Protein AF-X0YPB7-F1 (afdb_monomer)

Nearest PDB structures (foldseek):
  3d31-assembly1_C  TM=6.667E-01  e=1.141E-03  unclassified
  3puy-assembly1_F  TM=7.875E-01  e=5.539E-03  Escherichia coli K-12
  2onk-assembly2_I  TM=6.807E-01  e=5.829E-03  Archaeoglobus fulgidus
  3puv-assembly1_G  TM=7.735E-01  e=1.882E-02  Escherichia coli K-12
  2r6g-assembly1_G  TM=7.650E-01  e=1.064E-01  Escherichia coli K-12

Organism: NCBI:txid412755

Foldseek 3Di:
DVVVVVVVVVVVVCVVVVPVVVVVVVVLVCVLLVLLLVLLLVQQLVLLLCLQVDDDPCSVVVLVVLVVLLVDDLVVLVVLLCQQCPCPHVVVVVNCPPHSVSSSVSSNSNSNSVSNNVSNVVNNPDDPVVVVVCVVVVHDPVD

InterPro domains:
  IPR000515 ABC transporter type 1, transmembrane domain MetI-like [PF00528] (44-143)
  IPR000515 ABC transporter type 1, transmembrane domain MetI-like [PS50928] (26-143)
  IPR000515 ABC transporter type 1, transmembrane domain MetI-like [cd06261] (26-143)
  IPR035906 MetI-like superfamily [G3DSA:1.10.3720.10] (2-143)
  IPR035906 MetI-like superfamily [SSF161098] (3-143)
  IPR049783 ABC transporter permease TupB-like [NF038017] (29-142)
  IPR049783 ABC transporter permease TupB-like [PTHR43632] (3-141)

Mean predicted aligned error: 5.6 Å

Sequence (143 aa):
MRWTLEQLVEALRLLGSLDRQVLGALALSLTVATLSTVLATASGVPLGIAIGLGRFRGKRILTTVLHALLALPTVLIGLVLYTALSRRGLLGDWRLLYTPAAIVLGQFVLALPLVTALALAAAEGVDPRVRLTALTLGAGRWR

Radius of gyration: 21.4 Å; Cα contacts (8 Å, |Δi|>4): 112; chains: 1; bounding box: 58×46×54 Å

Secondary structure (DSSP, 8-state):
-HHHHHHHHHHHHHHHTT-HHHHHHHHHHHHHHHHHHHHHHHHHHHHHHHHHH---TTHHHHHHHHHHHHTS-HHHHHHHHHHHHSTTSTTGGG--TTSHHHHHHHHHHHHHHHHHHHHHHHHHTS-HHHHHHHHHTT--TT-

Solvent-accessible surface area (backbone atoms only — not comparable to full-atom values): 7718 Å² total; per-residue (Å²): 118,68,68,62,52,51,53,51,52,50,51,53,46,44,60,74,66,61,36,66,68,61,52,48,53,49,51,50,51,50,51,35,51,50,51,16,49,51,55,14,45,71,52,13,36,59,49,9,36,52,58,37,73,48,90,60,94,60,49,65,60,54,54,49,51,43,55,51,60,71,70,54,59,69,67,56,56,50,50,54,49,47,52,30,27,30,81,89,24,90,45,12,91,70,62,37,59,96,38,70,65,42,52,22,51,52,49,21,66,62,40,24,47,55,38,16,50,52,30,18,52,54,45,61,66,53,60,73,61,60,58,53,53,40,46,75,73,68,40,56,102,90,99

Structure (mmCIF, N/CA/C/O backbone):
data_AF-X0YPB7-F1
#
_entry.id   AF-X0YPB7-F1
#
loop_
_atom_site.group_PDB
_atom_site.id
_atom_site.type_symbol
_atom_site.label_atom_id
_atom_site.label_alt_id
_atom_site.label_comp_id
_atom_site.label_asym_id
_atom_site.label_entity_id
_atom_site.label_seq_id
_atom_site.pdbx_PDB_ins_code
_atom_site.Cartn_x
_atom_site.Cartn_y
_atom_site.Cartn_z
_atom_site.occupancy
_atom_site.B_iso_or_equiv
_atom_site.auth_seq_id
_atom_site.auth_comp_id
_atom_site.auth_asym_id
_atom_site.auth_atom_id
_atom_site.pdbx_PDB_model_num
ATOM 1 N N . MET A 1 1 ? 24.234 23.975 -16.157 1.00 63.69 1 MET A N 1
ATOM 2 C CA . MET A 1 1 ? 22.970 24.288 -16.866 1.00 63.69 1 MET A CA 1
ATOM 3 C C . MET A 1 1 ? 22.826 23.571 -18.212 1.00 63.69 1 MET A C 1
ATOM 5 O O . MET A 1 1 ? 21.745 23.084 -18.492 1.00 63.69 1 MET A O 1
ATOM 9 N N . ARG A 1 2 ? 23.871 23.485 -19.055 1.00 71.50 2 ARG A N 1
ATOM 10 C CA . ARG A 1 2 ? 23.773 22.835 -20.382 1.00 71.50 2 ARG A CA 1
ATOM 11 C C . ARG A 1 2 ? 23.463 21.331 -20.325 1.00 71.50 2 ARG A C 1
ATOM 13 O O . ARG A 1 2 ? 22.556 20.883 -21.007 1.00 71.50 2 ARG A O 1
ATOM 20 N N . TRP A 1 3 ? 24.111 20.598 -19.419 1.00 80.56 3 TRP A N 1
ATOM 21 C CA . TRP A 1 3 ? 23.910 19.151 -19.270 1.00 80.56 3 TRP A CA 1
ATOM 22 C C . TRP A 1 3 ? 22.467 18.757 -18.898 1.00 80.56 3 TRP A C 1
ATOM 24 O O . TRP A 1 3 ? 21.928 17.812 -19.454 1.00 80.56 3 TRP A O 1
ATOM 34 N N . THR A 1 4 ? 21.787 19.505 -18.022 1.00 87.69 4 THR A N 1
ATOM 35 C CA . THR A 1 4 ? 20.387 19.211 -17.652 1.00 87.69 4 THR A CA 1
ATOM 36 C C . THR A 1 4 ? 19.412 19.465 -18.801 1.00 87.69 4 THR A C 1
ATOM 38 O O . THR A 1 4 ? 18.428 18.745 -18.936 1.00 87.69 4 THR A O 1
ATOM 41 N N . LEU A 1 5 ? 19.689 20.471 -19.637 1.00 91.31 5 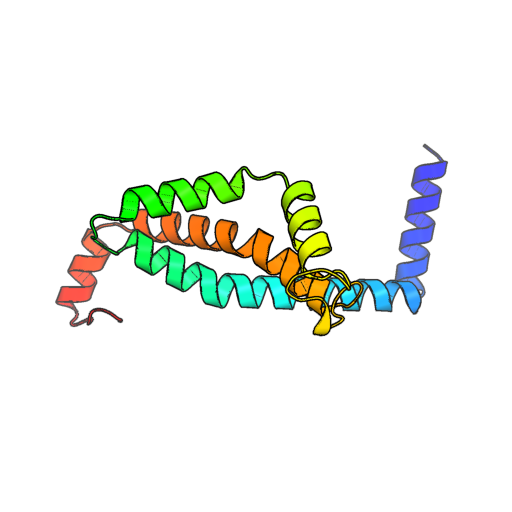LEU A N 1
ATOM 42 C CA . LEU A 1 5 ? 18.890 20.751 -20.830 1.00 91.31 5 LEU A CA 1
ATOM 43 C C . LEU A 1 5 ? 19.080 19.660 -21.888 1.00 91.31 5 LEU A C 1
ATOM 45 O O . LEU A 1 5 ? 18.103 19.237 -22.494 1.00 91.31 5 LEU A O 1
ATOM 49 N N . GLU A 1 6 ? 20.303 19.158 -22.059 1.00 91.56 6 GLU A N 1
ATOM 50 C CA . GLU A 1 6 ? 20.592 18.036 -22.960 1.00 91.56 6 GLU A CA 1
ATOM 51 C C . GLU A 1 6 ? 19.871 16.753 -22.522 1.00 91.56 6 GLU A C 1
ATOM 53 O O . GLU A 1 6 ? 19.227 16.112 -23.348 1.00 91.56 6 GLU A O 1
ATOM 58 N N . GLN A 1 7 ? 19.879 16.426 -21.223 1.00 89.19 7 GLN A N 1
ATOM 59 C CA . GLN A 1 7 ? 19.131 15.276 -20.690 1.00 89.19 7 GLN A CA 1
ATOM 60 C C . GLN A 1 7 ? 17.613 15.426 -20.878 1.00 89.19 7 GLN A C 1
ATOM 62 O O . GLN A 1 7 ? 16.927 14.457 -21.196 1.00 89.19 7 GLN A O 1
ATOM 67 N N . LEU A 1 8 ? 17.077 16.639 -20.704 1.00 90.56 8 LEU A N 1
ATOM 68 C CA . LEU A 1 8 ? 15.652 16.906 -20.901 1.00 90.56 8 LEU A CA 1
ATOM 69 C C . LEU A 1 8 ? 15.246 16.767 -22.373 1.00 90.56 8 LEU A C 1
ATOM 71 O O . LEU A 1 8 ? 14.223 16.153 -22.670 1.00 90.56 8 LEU A O 1
ATOM 75 N N . VAL A 1 9 ? 16.041 17.321 -23.292 1.00 93.62 9 VAL A N 1
ATOM 76 C CA . VAL A 1 9 ? 15.804 17.203 -24.737 1.00 93.62 9 VAL A CA 1
ATOM 77 C C . VAL A 1 9 ? 15.885 15.745 -25.172 1.00 93.62 9 VAL A C 1
ATOM 79 O O . VAL A 1 9 ? 15.029 15.303 -25.933 1.00 93.62 9 VAL A O 1
ATOM 82 N N . GLU A 1 10 ? 16.850 14.981 -24.659 1.00 89.88 10 GLU A N 1
ATOM 83 C CA . GLU A 1 10 ? 16.968 13.559 -24.979 1.00 89.88 10 GLU A CA 1
ATOM 84 C C . GLU A 1 10 ? 15.787 12.752 -24.428 1.00 89.88 10 GLU A C 1
ATOM 86 O O . GLU A 1 10 ? 15.210 11.944 -25.149 1.00 89.88 10 GLU A O 1
ATOM 91 N N . ALA A 1 11 ? 15.329 13.029 -23.203 1.00 87.19 11 ALA A N 1
ATOM 92 C CA . ALA A 1 11 ? 14.120 12.409 -22.663 1.00 87.19 11 ALA A CA 1
ATOM 93 C C . ALA A 1 11 ? 12.879 12.720 -23.521 1.00 87.19 11 ALA A C 1
ATOM 95 O O . ALA A 1 11 ? 12.109 11.817 -23.848 1.00 87.19 11 ALA A O 1
ATOM 96 N N . LEU A 1 12 ? 12.699 13.979 -23.938 1.00 90.75 12 LEU A N 1
ATOM 97 C CA . LEU A 1 12 ? 11.608 14.377 -24.835 1.00 90.75 12 LEU A CA 1
ATOM 98 C C . LEU A 1 12 ? 11.731 13.720 -26.213 1.00 90.75 12 LEU A C 1
ATOM 100 O O . LEU A 1 12 ? 10.720 13.333 -26.796 1.00 90.75 12 LEU A O 1
ATOM 104 N N . ARG A 1 13 ? 12.955 13.553 -26.720 1.00 92.75 13 ARG A N 1
ATOM 105 C CA . ARG A 1 13 ? 13.228 12.861 -27.980 1.00 92.75 13 ARG A CA 1
ATOM 106 C C . ARG A 1 13 ? 12.878 11.381 -27.889 1.00 92.75 13 ARG A C 1
ATOM 108 O O . ARG A 1 13 ? 12.219 10.895 -28.797 1.00 92.75 13 ARG A O 1
ATOM 115 N N . LEU A 1 14 ? 13.259 10.700 -26.807 1.00 89.75 14 LEU A N 1
ATOM 116 C CA . LEU A 1 14 ? 12.930 9.291 -26.551 1.00 89.75 14 LEU A CA 1
ATOM 117 C C . LEU A 1 14 ? 11.420 9.066 -26.387 1.00 89.75 14 LEU A C 1
ATOM 119 O O . LEU A 1 14 ? 10.883 8.054 -26.841 1.00 89.75 14 LEU A O 1
ATOM 123 N N . LEU A 1 15 ? 10.719 10.022 -25.771 1.00 87.69 15 LEU A N 1
ATOM 124 C CA . LEU A 1 15 ? 9.257 10.010 -25.681 1.00 87.69 15 LEU A CA 1
ATOM 125 C C . LEU A 1 15 ? 8.607 10.253 -27.049 1.00 87.69 15 LEU A C 1
ATOM 127 O O . LEU A 1 15 ? 7.680 9.538 -27.422 1.00 87.69 15 LEU A O 1
ATOM 131 N N . GLY A 1 16 ? 9.105 11.228 -27.815 1.00 90.81 16 GLY A N 1
ATOM 132 C CA . GLY A 1 16 ? 8.601 11.555 -29.150 1.00 90.81 16 GLY A CA 1
ATOM 133 C C . GLY A 1 16 ? 8.897 10.482 -30.201 1.00 90.81 16 GLY A C 1
ATOM 134 O O . GLY A 1 16 ? 8.098 10.283 -31.111 1.00 90.81 16 GLY A O 1
ATOM 135 N N . SER A 1 17 ? 10.009 9.755 -30.065 1.00 92.00 17 SER A N 1
ATOM 136 C CA . SER A 1 17 ? 10.371 8.630 -30.935 1.00 92.00 17 SER A CA 1
ATOM 137 C C . SER A 1 17 ? 9.649 7.331 -30.581 1.00 92.00 17 SER A C 1
ATOM 139 O O . SER A 1 17 ? 9.821 6.347 -31.300 1.00 92.00 17 SER A O 1
ATOM 141 N N . LEU A 1 18 ? 8.845 7.324 -29.506 1.00 88.62 18 LEU A N 1
ATOM 142 C CA . LEU A 1 18 ? 8.163 6.136 -28.989 1.00 88.62 18 LEU A CA 1
ATOM 143 C C . LEU A 1 18 ? 9.143 4.975 -28.782 1.00 88.62 18 LEU A C 1
ATOM 145 O O . LEU A 1 18 ? 8.886 3.841 -29.201 1.00 88.62 18 LEU A O 1
ATOM 149 N N . ASP A 1 19 ? 10.283 5.266 -28.147 1.00 94.38 19 ASP A N 1
ATOM 150 C CA . ASP A 1 19 ? 11.307 4.256 -27.912 1.00 94.38 19 ASP A CA 1
ATOM 151 C C . ASP A 1 19 ? 10.725 3.043 -27.168 1.00 94.38 19 ASP A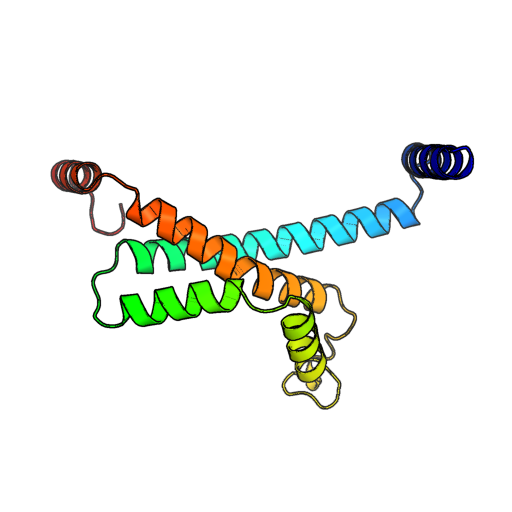 C 1
ATOM 153 O O . ASP A 1 19 ? 10.067 3.157 -26.128 1.00 94.38 19 ASP A O 1
ATOM 157 N N . ARG A 1 20 ? 10.967 1.846 -27.712 1.00 93.12 20 ARG A N 1
ATOM 158 C CA . ARG A 1 20 ? 10.341 0.611 -27.225 1.00 93.12 20 ARG A CA 1
ATOM 159 C C . ARG A 1 20 ? 10.774 0.263 -25.800 1.00 93.12 20 ARG A C 1
ATOM 161 O O . ARG A 1 20 ? 9.980 -0.320 -25.062 1.00 93.12 20 ARG A O 1
ATOM 168 N N . GLN A 1 21 ? 12.003 0.595 -25.406 1.00 93.06 21 GLN A N 1
ATOM 169 C CA . GLN A 1 21 ? 12.494 0.316 -24.056 1.00 93.06 21 GLN A CA 1
ATOM 170 C C . GLN A 1 21 ? 11.849 1.265 -23.047 1.00 93.06 21 GLN A C 1
ATOM 172 O O . GLN A 1 21 ? 11.366 0.812 -22.008 1.00 93.06 21 GLN A O 1
ATOM 177 N N . VAL A 1 22 ? 11.762 2.556 -23.383 1.00 93.81 22 VAL A N 1
ATOM 178 C CA . VAL A 1 22 ? 11.097 3.565 -22.543 1.00 93.81 22 VAL A CA 1
ATOM 179 C C . VAL A 1 22 ? 9.616 3.245 -22.374 1.00 93.81 22 VAL A C 1
ATOM 181 O O . VAL A 1 22 ? 9.117 3.224 -21.248 1.00 93.81 22 VAL A O 1
ATOM 184 N N . LEU A 1 23 ? 8.916 2.920 -23.463 1.00 94.31 23 LEU A N 1
ATOM 185 C CA . LEU A 1 23 ? 7.508 2.527 -23.403 1.00 94.31 23 LEU A CA 1
ATOM 186 C C . LEU A 1 23 ? 7.298 1.234 -22.609 1.00 94.31 23 LEU A C 1
ATOM 188 O O . LEU A 1 23 ? 6.337 1.138 -21.849 1.00 94.31 23 LEU A O 1
ATOM 192 N N . GLY A 1 24 ? 8.202 0.259 -22.735 1.00 95.25 24 GLY A N 1
ATOM 193 C CA . GLY A 1 24 ? 8.160 -0.973 -21.948 1.00 95.25 24 GLY A CA 1
ATOM 194 C C . GLY A 1 24 ? 8.310 -0.714 -20.446 1.00 95.25 24 GLY A C 1
ATOM 195 O O . GLY A 1 24 ? 7.515 -1.214 -19.648 1.00 95.25 24 GLY A O 1
ATOM 196 N N . ALA A 1 25 ? 9.282 0.113 -20.053 1.00 95.06 25 ALA A N 1
ATOM 197 C CA . ALA A 1 25 ? 9.493 0.500 -18.658 1.00 95.06 25 ALA A CA 1
ATOM 198 C C . ALA A 1 25 ? 8.315 1.311 -18.096 1.00 95.06 25 ALA A C 1
ATOM 200 O O . ALA A 1 25 ? 7.880 1.068 -16.967 1.00 95.06 25 ALA A O 1
ATOM 201 N N . LEU A 1 26 ? 7.764 2.233 -18.891 1.00 94.88 26 LEU A N 1
ATOM 202 C CA . LEU A 1 26 ? 6.573 3.008 -18.547 1.00 94.88 26 LEU A CA 1
ATOM 203 C C . LEU A 1 26 ? 5.361 2.095 -18.326 1.00 94.88 26 LEU A C 1
ATOM 205 O O . LEU A 1 26 ? 4.708 2.188 -17.287 1.00 94.88 26 LEU A O 1
ATOM 209 N N . ALA A 1 27 ? 5.084 1.190 -19.268 1.00 96.56 27 ALA A N 1
ATOM 210 C CA . ALA A 1 27 ? 3.959 0.265 -19.187 1.00 96.56 27 ALA A CA 1
ATOM 211 C C . ALA A 1 27 ? 4.077 -0.666 -17.975 1.00 96.56 27 ALA A C 1
ATOM 213 O O . ALA A 1 27 ? 3.100 -0.852 -17.248 1.00 96.56 27 ALA A O 1
ATOM 214 N N . LEU A 1 28 ? 5.272 -1.206 -17.711 1.00 97.06 28 LEU A N 1
ATOM 215 C CA . LEU A 1 28 ? 5.523 -2.031 -16.530 1.00 97.06 28 LEU A CA 1
ATOM 216 C C . LEU A 1 28 ? 5.295 -1.240 -15.237 1.00 97.06 28 LEU A C 1
ATOM 218 O O . LEU A 1 28 ? 4.605 -1.720 -14.339 1.00 97.06 28 LEU A O 1
ATOM 222 N N . SER A 1 29 ? 5.839 -0.024 -15.158 1.00 97.38 29 SER A N 1
ATOM 223 C CA . SER A 1 29 ? 5.720 0.836 -13.975 1.00 97.38 29 SER A CA 1
ATOM 224 C C . SER A 1 29 ? 4.265 1.195 -13.685 1.00 97.38 29 SER A C 1
ATOM 226 O O . SER A 1 29 ? 3.820 1.055 -12.548 1.00 97.38 29 SER A O 1
ATOM 228 N N . LEU A 1 30 ? 3.512 1.593 -14.717 1.00 97.88 30 LEU A N 1
ATOM 229 C CA . LEU A 1 30 ? 2.078 1.868 -14.617 1.00 97.88 30 LEU A CA 1
ATOM 230 C C . LEU A 1 30 ? 1.308 0.624 -14.183 1.00 97.88 30 LEU A C 1
ATOM 232 O O . LEU A 1 30 ? 0.548 0.688 -13.227 1.00 97.88 30 LEU A O 1
ATOM 236 N N . THR A 1 31 ? 1.544 -0.517 -14.832 1.00 98.25 31 THR A N 1
ATOM 237 C CA . THR A 1 31 ? 0.837 -1.770 -14.527 1.00 98.25 31 THR A CA 1
ATOM 238 C C . THR A 1 31 ? 1.026 -2.167 -13.068 1.00 98.25 31 THR A C 1
ATOM 240 O O . THR A 1 31 ? 0.056 -2.433 -12.360 1.00 98.25 31 THR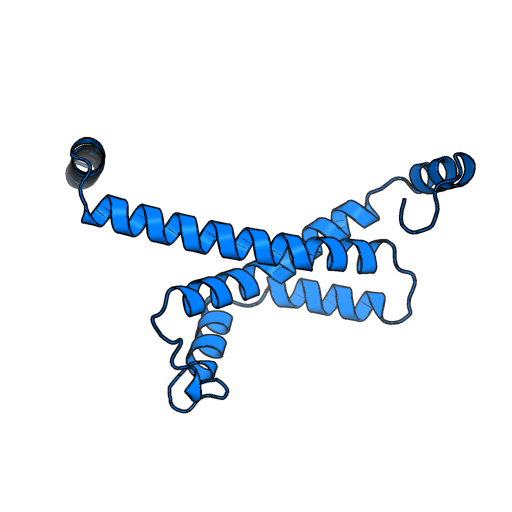 A O 1
ATOM 243 N N . VAL A 1 32 ? 2.272 -2.179 -12.597 1.00 98.12 32 VAL A N 1
ATOM 244 C CA . VAL A 1 32 ? 2.594 -2.592 -11.231 1.00 98.12 32 VAL A CA 1
ATOM 245 C C . VAL A 1 32 ? 2.063 -1.581 -10.212 1.00 98.12 32 VAL A C 1
ATOM 247 O O . VAL A 1 32 ? 1.432 -1.994 -9.238 1.00 98.12 32 VAL A O 1
ATOM 250 N N . ALA A 1 33 ? 2.214 -0.275 -10.460 1.00 98.06 33 ALA A N 1
ATOM 251 C CA . ALA A 1 33 ? 1.668 0.756 -9.580 1.00 98.06 33 ALA A CA 1
ATOM 252 C C . ALA A 1 33 ? 0.138 0.666 -9.485 1.00 98.06 33 ALA A C 1
ATOM 254 O O . ALA A 1 33 ? -0.404 0.599 -8.385 1.00 98.06 33 ALA A O 1
ATOM 255 N N . THR A 1 34 ? -0.562 0.587 -10.621 1.00 98.44 34 THR A N 1
ATOM 256 C CA . THR A 1 34 ? -2.025 0.490 -10.661 1.00 98.44 34 THR A CA 1
ATOM 257 C C . THR A 1 34 ? -2.524 -0.766 -9.959 1.00 98.44 34 THR A C 1
ATOM 259 O O . THR A 1 34 ? -3.422 -0.664 -9.126 1.00 98.44 34 THR A O 1
ATOM 262 N N . LEU A 1 35 ? -1.940 -1.938 -10.232 1.00 98.50 35 LEU A N 1
ATOM 263 C CA . LEU A 1 35 ? -2.339 -3.183 -9.566 1.00 98.50 35 LEU A CA 1
ATOM 264 C C . LEU A 1 35 ? -2.147 -3.093 -8.051 1.00 98.50 35 LEU A C 1
ATOM 266 O O . LEU A 1 35 ? -3.055 -3.431 -7.294 1.00 98.50 35 LEU A O 1
ATOM 270 N N . SER A 1 36 ? -1.000 -2.586 -7.603 1.00 98.25 36 SER A N 1
ATOM 271 C CA . SER A 1 36 ? -0.701 -2.431 -6.177 1.00 98.25 36 SER A CA 1
ATOM 272 C C . SER A 1 36 ? -1.671 -1.481 -5.491 1.00 98.25 36 SER A C 1
ATOM 274 O O . SER A 1 36 ? -2.182 -1.796 -4.417 1.00 98.25 36 SER A O 1
ATOM 276 N N . THR A 1 37 ? -1.961 -0.339 -6.120 1.00 98.38 37 THR A N 1
ATOM 277 C CA . THR A 1 37 ? -2.930 0.633 -5.612 1.00 98.38 37 THR A CA 1
ATOM 278 C C . THR A 1 37 ? -4.326 0.033 -5.557 1.00 98.38 37 THR A C 1
ATOM 280 O O . THR A 1 37 ? -4.965 0.135 -4.519 1.00 98.38 37 THR A O 1
ATOM 283 N N . VAL A 1 38 ? -4.791 -0.647 -6.608 1.00 98.69 38 VAL A N 1
ATOM 284 C CA . VAL A 1 38 ? -6.117 -1.287 -6.619 1.00 98.69 38 VAL A CA 1
ATOM 285 C C . VAL A 1 38 ? -6.233 -2.316 -5.499 1.00 98.69 38 VAL A C 1
ATOM 287 O O . VAL A 1 38 ? -7.212 -2.290 -4.758 1.00 98.69 38 VAL A O 1
ATOM 290 N N . LEU A 1 39 ? -5.229 -3.179 -5.321 1.00 98.69 39 LEU A N 1
ATOM 291 C CA . LEU A 1 39 ? -5.220 -4.169 -4.242 1.00 98.69 39 LEU A CA 1
ATOM 292 C C . LEU A 1 39 ? -5.210 -3.503 -2.861 1.00 98.69 39 LEU A C 1
ATOM 294 O O . LEU A 1 39 ? -5.981 -3.895 -1.981 1.00 98.69 39 LEU A O 1
ATOM 298 N N . ALA A 1 40 ? -4.374 -2.479 -2.669 1.00 98.56 40 ALA A N 1
ATOM 299 C CA . ALA A 1 40 ? -4.282 -1.731 -1.416 1.00 98.56 40 ALA A CA 1
ATOM 300 C C . ALA A 1 40 ? -5.578 -0.973 -1.107 1.00 98.56 40 ALA A C 1
ATOM 302 O O . ALA A 1 40 ? -6.008 -0.961 0.038 1.00 98.56 40 ALA A O 1
ATOM 303 N N . THR A 1 41 ? -6.243 -0.394 -2.107 1.00 98.56 41 THR A N 1
ATOM 304 C CA . THR A 1 41 ? -7.550 0.262 -1.969 1.00 98.56 41 THR A CA 1
ATOM 305 C C . THR A 1 41 ? -8.649 -0.740 -1.651 1.00 98.56 41 THR A C 1
ATOM 307 O O . THR A 1 41 ? -9.383 -0.545 -0.683 1.00 98.56 41 THR A O 1
ATOM 310 N N . ALA A 1 42 ? -8.731 -1.836 -2.407 1.00 98.44 42 ALA A N 1
ATOM 311 C CA . ALA A 1 42 ? -9.752 -2.865 -2.233 1.00 98.44 42 ALA A CA 1
ATOM 312 C C . ALA A 1 42 ? -9.714 -3.515 -0.843 1.00 98.44 42 ALA A C 1
ATOM 314 O O . ALA A 1 42 ? -10.753 -3.912 -0.327 1.00 98.44 42 ALA A O 1
ATOM 315 N N . SER A 1 43 ? -8.536 -3.604 -0.224 1.00 98.31 43 SER A N 1
ATOM 316 C CA . SER A 1 43 ? -8.364 -4.163 1.123 1.00 98.31 43 SER A CA 1
ATOM 317 C C . SER A 1 43 ? -8.329 -3.091 2.217 1.00 98.31 43 SER A C 1
ATOM 319 O O . SER A 1 43 ? -9.011 -3.213 3.234 1.00 98.31 43 SER A O 1
ATOM 321 N N . GLY A 1 44 ? -7.577 -2.013 2.006 1.00 98.19 44 GLY A N 1
ATOM 322 C CA . GLY A 1 44 ? -7.342 -0.960 2.987 1.00 98.19 44 GLY A CA 1
ATOM 323 C C . GLY A 1 44 ? -8.557 -0.081 3.255 1.00 98.19 44 GLY A C 1
ATOM 324 O O . GLY A 1 44 ? -8.783 0.293 4.403 1.00 98.19 44 GLY A O 1
ATOM 325 N N . VAL A 1 45 ? -9.388 0.209 2.247 1.00 98.19 45 VAL A N 1
ATOM 326 C CA . VAL A 1 45 ? -10.606 1.011 2.459 1.00 98.19 45 VAL A CA 1
ATOM 327 C C . VAL A 1 45 ? -11.605 0.282 3.367 1.00 98.19 45 VAL A C 1
ATOM 329 O O . VAL A 1 45 ? -11.983 0.864 4.387 1.00 98.19 45 VAL A O 1
ATOM 332 N N . PRO A 1 46 ? -11.992 -0.984 3.099 1.00 96.62 46 PRO A N 1
ATOM 333 C CA . PRO A 1 46 ? -12.848 -1.731 4.018 1.00 96.62 46 PRO A CA 1
ATOM 334 C C . PRO A 1 46 ? -12.259 -1.852 5.424 1.00 96.62 46 PRO A C 1
ATOM 336 O O . PRO A 1 46 ? -12.988 -1.679 6.400 1.00 96.62 46 PRO A O 1
ATOM 339 N N . LEU A 1 47 ? -10.948 -2.098 5.542 1.00 96.75 47 LEU A N 1
ATOM 340 C CA . LEU A 1 47 ? -10.267 -2.156 6.838 1.00 96.75 47 LEU A CA 1
ATOM 341 C C . LEU A 1 47 ? -10.366 -0.821 7.584 1.00 96.75 47 LEU A C 1
ATOM 343 O O . LEU A 1 47 ? -10.763 -0.802 8.746 1.00 96.75 47 LEU A O 1
ATOM 347 N N . GLY A 1 48 ? -10.067 0.298 6.924 1.00 96.62 48 GLY A N 1
ATOM 348 C CA . GLY A 1 48 ? -10.117 1.628 7.530 1.00 96.62 48 GLY A CA 1
ATOM 349 C C . GLY A 1 48 ? -11.524 1.996 7.992 1.00 96.62 48 GLY A C 1
ATOM 350 O O . GLY A 1 48 ? -11.704 2.431 9.129 1.00 96.62 48 GLY A O 1
ATOM 351 N N . ILE A 1 49 ? -12.538 1.722 7.165 1.00 94.62 49 ILE A N 1
ATOM 352 C CA . ILE A 1 49 ? -13.949 1.941 7.514 1.00 94.62 49 ILE A CA 1
ATOM 353 C C . ILE A 1 49 ? -14.368 1.053 8.693 1.00 94.62 49 ILE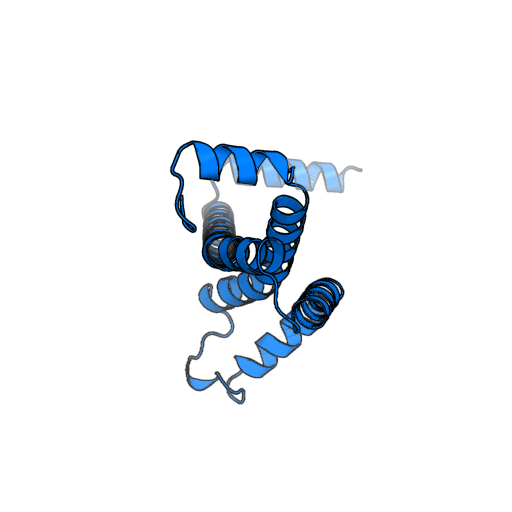 A C 1
ATOM 355 O O . ILE A 1 49 ? -14.995 1.540 9.637 1.00 94.62 49 ILE A O 1
ATOM 359 N N . ALA A 1 50 ? -14.002 -0.233 8.682 1.00 93.69 50 ALA A N 1
ATOM 360 C CA . ALA A 1 50 ? -14.331 -1.164 9.761 1.00 93.69 50 ALA A CA 1
ATOM 361 C C . ALA A 1 50 ? -13.705 -0.742 11.099 1.00 93.69 50 ALA A C 1
ATOM 363 O O . ALA A 1 50 ? -14.356 -0.828 12.143 1.00 93.69 50 ALA A O 1
ATOM 364 N N . ILE A 1 51 ? -12.466 -0.243 11.077 1.00 94.75 51 ILE A N 1
ATOM 365 C CA . ILE A 1 51 ? -11.783 0.281 12.266 1.00 94.75 51 ILE A CA 1
ATOM 366 C C . ILE A 1 51 ? -12.424 1.602 12.716 1.00 94.75 51 ILE A C 1
ATOM 368 O O . ILE A 1 51 ? -12.675 1.781 13.909 1.00 94.75 51 ILE A O 1
ATOM 372 N N . GLY A 1 52 ? -12.717 2.511 11.784 1.00 92.88 52 GLY A N 1
ATOM 373 C CA . GLY A 1 52 ? -13.250 3.843 12.076 1.00 92.88 52 GLY A CA 1
ATOM 374 C C . GLY A 1 52 ? -14.646 3.800 12.677 1.00 92.88 52 GLY A C 1
ATOM 375 O O . GLY A 1 52 ? -14.871 4.345 13.760 1.00 92.88 52 GLY A O 1
ATOM 376 N N . LEU A 1 53 ? -15.561 3.071 12.039 1.00 89.38 53 LEU A N 1
ATOM 377 C CA . LEU A 1 53 ? -16.951 2.947 12.489 1.00 89.38 53 LEU A CA 1
ATOM 378 C C . LEU A 1 53 ? -17.136 1.899 13.600 1.00 89.38 53 LEU A C 1
ATOM 380 O O . LEU A 1 53 ? -18.128 1.937 14.337 1.00 89.38 53 LEU A O 1
ATOM 384 N N . GLY A 1 54 ? -16.201 0.955 13.735 1.00 87.00 54 GLY A N 1
ATOM 385 C CA . GLY A 1 54 ? -16.240 -0.106 14.736 1.00 87.00 54 GLY A CA 1
ATOM 386 C C . GLY A 1 54 ? -16.044 0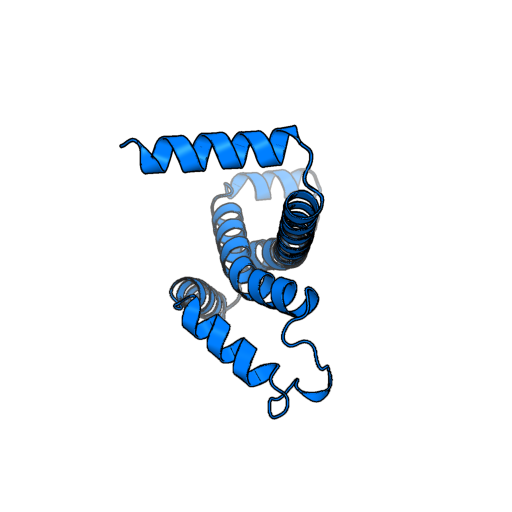.401 16.169 1.00 87.00 54 GLY A C 1
ATOM 387 O O . GLY A 1 54 ? -15.220 1.269 16.449 1.00 87.00 54 GLY A O 1
ATOM 388 N N . ARG A 1 55 ? -16.783 -0.189 17.119 1.00 84.75 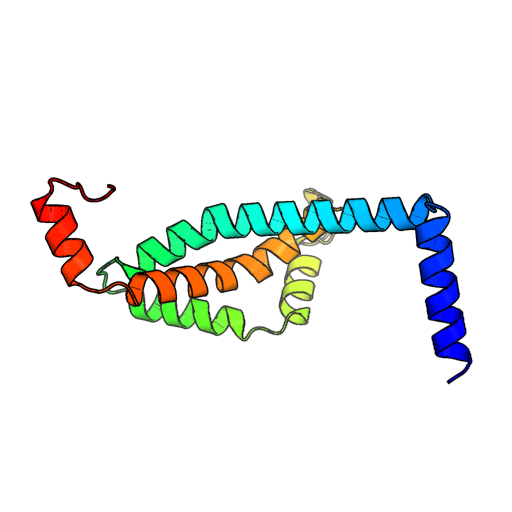55 ARG A N 1
ATOM 389 C CA . ARG A 1 55 ? -16.625 0.048 18.565 1.00 84.75 55 ARG A CA 1
ATOM 390 C C . ARG A 1 55 ? -16.184 -1.245 19.253 1.00 84.75 55 ARG A C 1
ATOM 392 O O . ARG A 1 55 ? -17.021 -2.050 19.644 1.00 84.75 55 ARG A O 1
ATOM 399 N N . PHE A 1 56 ? -14.874 -1.457 19.377 1.00 92.69 56 PHE A N 1
ATOM 400 C CA . PHE A 1 56 ? -14.284 -2.640 20.017 1.00 92.69 56 PHE A CA 1
ATOM 401 C C . PHE A 1 56 ? -13.046 -2.272 20.849 1.00 92.69 56 PHE A C 1
ATOM 403 O O . PHE A 1 56 ? -12.363 -1.286 20.574 1.00 92.69 56 PHE A O 1
ATOM 410 N N . ARG A 1 57 ? -12.740 -3.077 21.877 1.00 90.75 57 ARG A N 1
ATOM 411 C CA . ARG A 1 57 ? -11.699 -2.780 22.888 1.00 90.75 57 ARG A CA 1
ATOM 412 C C . ARG A 1 57 ? -10.284 -2.655 22.300 1.00 90.75 57 ARG A C 1
ATOM 414 O O . ARG A 1 57 ? -9.482 -1.886 22.812 1.00 90.75 57 ARG A O 1
ATOM 421 N N . GLY A 1 58 ? -9.991 -3.376 21.216 1.00 93.31 58 GLY A N 1
ATOM 422 C CA . GLY A 1 58 ? -8.684 -3.376 20.545 1.00 93.31 58 GLY A CA 1
ATOM 423 C C . GLY A 1 58 ? -8.433 -2.212 19.578 1.00 93.31 58 GLY A C 1
ATOM 424 O O . GLY A 1 58 ? -7.331 -2.120 19.041 1.00 93.31 58 GLY A O 1
ATOM 425 N N . LYS A 1 59 ? -9.413 -1.322 19.352 1.00 93.56 59 LYS A N 1
ATOM 426 C CA . LYS A 1 59 ? -9.326 -0.265 18.329 1.00 93.56 59 LYS A CA 1
ATOM 427 C C . LYS A 1 59 ? -8.070 0.590 18.491 1.00 93.56 59 LYS A C 1
ATOM 429 O O . LYS A 1 59 ? -7.328 0.748 17.534 1.00 93.56 59 LYS A O 1
ATOM 434 N N . ARG A 1 60 ? -7.787 1.053 19.714 1.00 93.69 60 ARG A N 1
ATOM 435 C CA . ARG A 1 60 ? -6.627 1.913 20.003 1.00 93.69 60 ARG A CA 1
ATOM 436 C C . ARG A 1 60 ? -5.293 1.248 19.655 1.00 93.69 60 ARG A C 1
ATOM 438 O O . ARG A 1 60 ? -4.423 1.896 19.087 1.00 93.69 60 ARG A O 1
ATOM 445 N N . ILE A 1 61 ? -5.135 -0.036 19.978 1.00 96.06 61 ILE A N 1
ATOM 446 C CA . ILE A 1 61 ? -3.907 -0.783 19.667 1.00 96.06 61 ILE A CA 1
ATOM 447 C C . ILE A 1 61 ? -3.747 -0.884 18.152 1.00 96.06 61 ILE A C 1
ATOM 449 O O . ILE A 1 61 ? -2.682 -0.582 17.624 1.00 96.06 61 ILE A O 1
ATOM 453 N N . LEU A 1 62 ? -4.821 -1.243 17.448 1.00 95.00 62 LEU A N 1
ATOM 454 C CA . LEU A 1 62 ? -4.802 -1.391 15.999 1.00 95.00 62 LEU A CA 1
ATOM 455 C C . LEU A 1 62 ? -4.499 -0.066 15.288 1.00 95.00 62 LEU A C 1
ATOM 457 O O . LEU A 1 62 ? -3.674 -0.043 14.379 1.00 95.00 62 LEU A O 1
ATOM 461 N N . THR A 1 63 ? -5.093 1.045 15.734 1.00 95.12 63 THR A N 1
ATOM 462 C CA . THR A 1 63 ? -4.789 2.376 15.189 1.00 95.12 63 THR A CA 1
ATOM 463 C C . THR A 1 63 ? -3.342 2.779 15.457 1.00 95.12 63 THR A C 1
ATOM 465 O O . THR A 1 63 ? -2.690 3.305 14.560 1.00 95.12 63 THR A O 1
ATOM 468 N N . THR A 1 64 ? -2.804 2.490 16.648 1.00 95.94 64 THR A N 1
ATOM 469 C CA . THR A 1 64 ? -1.397 2.770 16.975 1.00 95.94 64 THR A CA 1
ATOM 470 C C . THR A 1 64 ? -0.441 1.947 16.117 1.00 95.94 64 THR A C 1
ATOM 472 O O . THR A 1 64 ? 0.491 2.514 15.557 1.00 95.94 64 THR A O 1
ATOM 475 N N . VAL A 1 65 ? -0.682 0.642 15.963 1.00 96.38 65 VAL A N 1
ATOM 476 C CA . VAL A 1 65 ? 0.125 -0.222 15.086 1.00 96.38 65 VAL A CA 1
ATOM 477 C C . VAL A 1 65 ? 0.070 0.285 13.649 1.00 96.38 65 VAL A C 1
ATOM 479 O O . VAL A 1 65 ? 1.111 0.436 13.020 1.00 96.38 65 VAL A O 1
ATOM 482 N N . LEU A 1 66 ? -1.122 0.618 13.151 1.00 96.31 66 LEU A N 1
ATOM 483 C CA . LEU A 1 66 ? -1.301 1.163 11.809 1.00 96.31 66 LEU A CA 1
ATOM 484 C C . LEU A 1 66 ? -0.458 2.425 11.583 1.00 96.31 66 LEU A C 1
ATOM 486 O O . LEU A 1 66 ? 0.234 2.519 10.577 1.00 96.31 66 LEU A O 1
ATOM 490 N N . HIS A 1 67 ? -0.471 3.367 12.528 1.00 95.56 67 HIS A N 1
ATOM 491 C CA . HIS A 1 67 ? 0.321 4.597 12.424 1.00 95.56 67 HIS A CA 1
ATOM 492 C C . HIS A 1 67 ? 1.823 4.328 12.575 1.00 95.56 67 HIS A C 1
ATOM 494 O O . HIS A 1 67 ? 2.628 4.959 11.896 1.00 95.56 67 HIS A O 1
ATOM 500 N N . ALA A 1 68 ? 2.214 3.362 13.410 1.00 96.31 68 ALA A N 1
ATOM 501 C CA . ALA A 1 68 ? 3.606 2.941 13.532 1.00 96.31 68 ALA A CA 1
ATOM 502 C C . ALA A 1 68 ? 4.140 2.342 12.220 1.00 96.31 68 ALA A C 1
ATOM 504 O O . ALA A 1 68 ? 5.276 2.625 11.847 1.00 96.31 68 ALA A O 1
ATOM 505 N N . LEU A 1 69 ? 3.321 1.580 11.481 1.00 95.38 69 LEU A N 1
ATOM 506 C CA . LEU A 1 69 ? 3.694 1.056 10.161 1.00 95.38 69 LEU A CA 1
ATOM 507 C C . LEU A 1 69 ? 4.008 2.176 9.158 1.00 95.38 69 LEU A C 1
ATOM 509 O O . LEU A 1 69 ? 4.907 2.009 8.340 1.00 95.38 69 LEU A O 1
ATOM 513 N N . LEU A 1 70 ? 3.323 3.322 9.243 1.00 95.75 70 LEU A N 1
ATOM 514 C CA . LEU A 1 70 ? 3.591 4.487 8.385 1.00 95.75 70 LEU A CA 1
ATOM 515 C C . LEU A 1 70 ? 4.944 5.147 8.673 1.00 95.75 70 LEU A C 1
ATOM 517 O O . LEU A 1 70 ? 5.497 5.807 7.799 1.00 95.75 70 LEU A O 1
ATOM 521 N N . ALA A 1 71 ? 5.471 4.981 9.888 1.00 95.38 71 ALA A N 1
ATOM 522 C CA . ALA A 1 71 ? 6.763 5.525 10.294 1.00 95.38 71 ALA A CA 1
ATOM 523 C C . ALA A 1 71 ? 7.942 4.601 9.942 1.00 95.38 71 ALA A C 1
ATOM 525 O O . ALA A 1 71 ? 9.099 4.984 10.132 1.00 95.38 71 ALA A O 1
ATOM 526 N N . LEU A 1 72 ? 7.679 3.382 9.454 1.00 94.56 72 LEU A N 1
ATOM 527 C CA . LEU A 1 72 ? 8.741 2.450 9.095 1.00 94.56 72 LEU A CA 1
ATOM 528 C C . LEU A 1 72 ? 9.543 2.976 7.893 1.00 94.56 72 LEU A C 1
ATOM 530 O O . LEU A 1 72 ? 8.955 3.378 6.887 1.00 94.56 72 LEU A O 1
ATOM 534 N N . PRO A 1 73 ? 10.888 2.913 7.936 1.00 96.06 73 PRO A N 1
ATOM 535 C CA . PRO A 1 73 ? 11.708 3.225 6.776 1.00 96.06 73 PRO A CA 1
ATOM 536 C C . PRO A 1 73 ? 11.343 2.320 5.594 1.00 96.06 73 PRO A C 1
ATOM 538 O O . PRO A 1 73 ? 11.303 1.096 5.724 1.00 96.06 73 PRO A O 1
ATOM 541 N N . THR A 1 74 ? 11.154 2.901 4.412 1.00 95.19 74 THR A N 1
ATOM 542 C CA . THR A 1 74 ? 10.821 2.143 3.191 1.00 95.19 74 THR A CA 1
ATOM 543 C C . THR A 1 74 ? 11.879 1.087 2.859 1.00 95.19 74 THR A C 1
ATOM 545 O O . THR A 1 74 ? 11.553 -0.021 2.434 1.00 95.19 74 THR A O 1
ATOM 548 N N . VAL A 1 75 ? 13.150 1.390 3.139 1.00 96.69 75 VAL A N 1
ATOM 549 C CA . VAL A 1 75 ? 14.278 0.463 2.972 1.00 96.69 75 VAL A CA 1
ATOM 550 C C . VAL A 1 75 ? 14.157 -0.761 3.886 1.00 96.69 75 VAL A C 1
ATOM 552 O O . VAL A 1 75 ? 14.485 -1.863 3.454 1.00 96.69 75 VAL A O 1
ATOM 555 N N . LEU A 1 76 ? 13.651 -0.606 5.116 1.00 96.88 76 LEU A N 1
ATOM 556 C CA . LEU A 1 76 ? 13.446 -1.733 6.035 1.00 96.88 76 LEU A CA 1
ATOM 557 C C . LEU A 1 76 ? 12.414 -2.712 5.470 1.00 96.88 76 LEU A C 1
ATOM 559 O O . LEU A 1 76 ? 12.636 -3.920 5.487 1.00 96.88 76 LEU A O 1
ATOM 563 N N . ILE A 1 77 ? 11.316 -2.192 4.920 1.00 95.44 77 ILE A N 1
ATOM 564 C CA . ILE A 1 77 ? 10.279 -3.008 4.277 1.00 95.44 77 ILE A CA 1
ATOM 565 C C . ILE A 1 77 ? 10.866 -3.748 3.069 1.00 95.44 77 ILE A C 1
ATOM 567 O O . ILE A 1 77 ? 10.655 -4.951 2.920 1.00 95.44 77 ILE A O 1
ATOM 571 N N . GLY A 1 78 ? 11.675 -3.059 2.259 1.00 95.19 78 GLY A N 1
ATOM 572 C CA . GLY A 1 78 ? 12.413 -3.674 1.157 1.00 95.19 78 GLY A CA 1
ATOM 573 C C . GLY A 1 78 ? 13.339 -4.803 1.615 1.00 95.19 78 GLY A C 1
ATOM 574 O O . GLY A 1 78 ? 13.340 -5.870 1.006 1.00 95.19 78 GLY A O 1
ATOM 575 N N . LEU A 1 79 ? 14.078 -4.612 2.712 1.00 96.31 79 LEU A N 1
ATOM 576 C CA . LEU A 1 79 ? 14.974 -5.629 3.264 1.00 96.31 79 LEU A CA 1
ATOM 577 C C . LEU A 1 79 ? 14.208 -6.850 3.784 1.00 96.31 79 LEU A C 1
ATOM 579 O O . LEU A 1 79 ? 14.602 -7.973 3.489 1.00 96.31 79 LEU A O 1
ATOM 583 N N . VAL A 1 80 ? 13.107 -6.647 4.513 1.00 95.88 80 VAL A N 1
ATOM 584 C CA . VAL A 1 80 ? 12.252 -7.739 5.013 1.00 95.88 80 VAL A CA 1
ATOM 585 C C . VAL A 1 80 ? 11.655 -8.541 3.857 1.00 95.88 80 VAL A C 1
ATOM 587 O O . VAL A 1 80 ? 11.661 -9.770 3.882 1.00 95.88 80 VAL A O 1
ATOM 590 N N . LEU A 1 81 ? 11.171 -7.868 2.813 1.00 95.69 81 LEU A N 1
ATOM 591 C CA . LEU A 1 81 ? 10.645 -8.554 1.635 1.00 95.69 81 LEU A CA 1
ATOM 592 C C . LEU A 1 81 ? 11.745 -9.265 0.852 1.00 95.69 81 LEU A C 1
ATOM 594 O O . LEU A 1 81 ? 11.544 -10.393 0.414 1.00 95.69 81 LE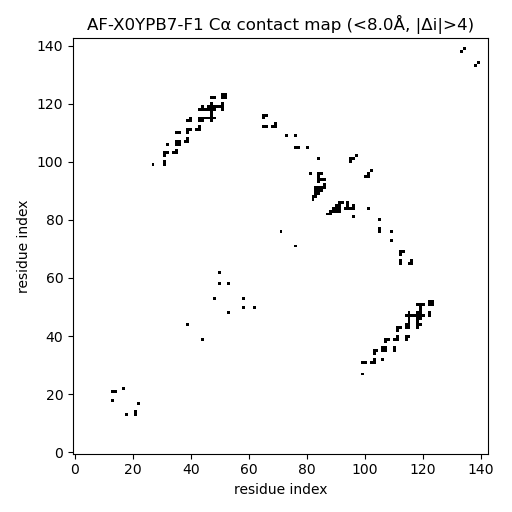U A O 1
ATOM 598 N N . TYR A 1 82 ? 12.918 -8.650 0.707 1.00 95.69 82 TYR A N 1
ATOM 599 C CA . TYR A 1 82 ? 14.063 -9.281 0.060 1.00 95.69 82 TYR A CA 1
ATOM 600 C C . TYR A 1 82 ? 14.475 -10.561 0.789 1.00 95.69 82 TYR A C 1
ATOM 602 O O . TYR A 1 82 ? 14.637 -11.600 0.152 1.00 95.69 82 TYR A O 1
ATOM 610 N N . THR A 1 83 ? 14.614 -10.520 2.117 1.00 95.44 83 THR A N 1
ATOM 611 C CA . THR A 1 83 ? 14.992 -11.704 2.899 1.00 95.44 83 THR A CA 1
ATOM 612 C C . THR A 1 83 ? 13.913 -12.779 2.850 1.00 95.44 83 THR A C 1
ATOM 614 O O . THR A 1 83 ? 14.260 -13.950 2.725 1.00 95.44 83 THR A O 1
ATOM 617 N N . ALA A 1 84 ? 12.630 -12.407 2.864 1.00 95.56 84 ALA A N 1
ATOM 618 C CA . ALA A 1 84 ? 11.516 -13.347 2.751 1.00 95.56 84 ALA A CA 1
ATOM 619 C C . ALA A 1 84 ? 11.415 -14.007 1.364 1.00 95.56 84 ALA A C 1
ATOM 621 O O . ALA A 1 84 ? 11.173 -15.209 1.290 1.00 95.56 84 ALA A O 1
ATOM 622 N N . LEU A 1 85 ? 11.605 -13.248 0.280 1.00 95.38 85 LEU A N 1
ATOM 623 C CA . LEU A 1 85 ? 11.473 -13.717 -1.109 1.00 95.38 85 LEU A CA 1
ATOM 624 C C . LEU A 1 85 ? 12.758 -14.336 -1.678 1.00 95.38 85 LEU A C 1
ATOM 626 O O . LEU A 1 85 ? 12.735 -14.938 -2.753 1.00 95.38 85 LEU A O 1
ATOM 630 N N . SER A 1 86 ? 13.894 -14.153 -1.004 1.00 94.06 86 SER A N 1
ATOM 631 C CA . SER A 1 86 ? 15.164 -14.748 -1.413 1.00 94.06 86 SER A CA 1
ATOM 632 C C . SER A 1 86 ? 15.098 -16.274 -1.373 1.00 94.06 86 SER A C 1
ATOM 634 O O . SER A 1 86 ? 14.300 -16.860 -0.652 1.00 94.06 86 SER A O 1
ATOM 636 N N . ARG A 1 87 ? 15.992 -16.942 -2.111 1.00 89.94 87 ARG A N 1
ATOM 637 C CA . ARG A 1 87 ? 16.020 -18.411 -2.258 1.00 89.94 87 ARG A CA 1
ATOM 638 C C . ARG A 1 87 ? 16.090 -19.188 -0.937 1.00 89.94 87 ARG A C 1
ATOM 640 O O . ARG A 1 87 ? 15.724 -20.351 -0.915 1.00 89.94 87 ARG A O 1
ATOM 647 N N . ARG A 1 88 ? 16.598 -18.574 0.135 1.00 90.19 88 ARG A N 1
ATOM 648 C CA . ARG A 1 88 ? 16.672 -19.164 1.488 1.00 90.19 88 ARG A CA 1
ATOM 649 C C . ARG A 1 88 ? 15.620 -18.595 2.454 1.00 90.19 88 ARG A C 1
ATOM 651 O O . ARG A 1 88 ? 15.679 -18.875 3.645 1.00 90.19 88 ARG A O 1
ATOM 658 N N . GLY A 1 89 ? 14.737 -17.735 1.961 1.00 90.69 89 GLY A N 1
ATOM 659 C CA . GLY A 1 89 ? 13.690 -17.068 2.722 1.00 90.69 89 GLY A CA 1
ATOM 660 C C . GLY A 1 89 ? 12.409 -17.889 2.813 1.00 90.69 89 GLY A C 1
ATOM 661 O O . GLY A 1 89 ? 12.242 -18.884 2.113 1.00 90.69 89 GLY A O 1
ATOM 662 N N . LEU A 1 90 ? 11.479 -17.425 3.652 1.00 92.06 90 LEU A N 1
ATOM 663 C CA . LEU A 1 90 ? 10.197 -18.088 3.919 1.00 92.06 90 LEU A CA 1
ATOM 664 C C . LEU A 1 90 ? 9.355 -18.343 2.655 1.00 92.06 90 LEU A C 1
ATOM 666 O O . LEU A 1 90 ? 8.632 -19.328 2.584 1.00 92.06 90 LEU A O 1
ATOM 670 N N . LEU A 1 91 ? 9.444 -17.450 1.670 1.00 91.81 91 LEU A N 1
ATOM 671 C CA . LEU A 1 91 ? 8.717 -17.508 0.400 1.00 91.81 91 LEU A CA 1
ATOM 672 C C . LEU A 1 91 ? 9.658 -17.817 -0.781 1.00 91.81 91 LEU A C 1
ATOM 674 O O . LEU A 1 91 ? 9.312 -17.572 -1.938 1.00 91.81 91 LEU A O 1
ATOM 678 N N . GLY A 1 92 ? 10.861 -18.330 -0.504 1.00 89.06 92 GLY A N 1
ATOM 679 C CA . GLY A 1 92 ? 11.902 -18.562 -1.507 1.00 89.06 92 GLY A CA 1
ATOM 680 C C . GLY A 1 92 ? 11.506 -19.556 -2.599 1.00 89.06 92 GLY A C 1
ATOM 681 O O . GLY A 1 92 ? 11.886 -19.375 -3.760 1.00 89.06 92 GLY A O 1
ATOM 682 N N . ASP A 1 93 ? 10.676 -20.545 -2.259 1.00 92.19 93 ASP A N 1
ATOM 683 C CA . ASP A 1 93 ? 10.191 -21.574 -3.189 1.00 92.19 93 ASP A CA 1
ATOM 684 C C . ASP A 1 93 ? 9.344 -20.994 -4.327 1.00 92.19 93 ASP A C 1
ATOM 686 O O . ASP A 1 93 ? 9.282 -21.560 -5.418 1.00 92.19 93 ASP A O 1
ATOM 690 N N . TRP A 1 94 ? 8.730 -19.825 -4.112 1.00 92.31 94 TRP A N 1
ATOM 691 C CA . TRP A 1 94 ? 7.875 -19.171 -5.105 1.00 92.31 94 TRP A CA 1
ATOM 692 C C . TRP A 1 94 ? 8.688 -18.411 -6.159 1.00 92.31 94 TRP A C 1
ATOM 694 O O . TRP A 1 94 ? 8.135 -17.968 -7.163 1.00 92.31 94 TRP A O 1
ATOM 704 N N . ARG A 1 95 ? 10.004 -18.251 -5.942 1.00 91.56 95 ARG A N 1
ATOM 705 C CA . ARG A 1 95 ? 10.962 -17.636 -6.881 1.00 91.56 95 ARG A CA 1
ATOM 706 C C . ARG A 1 95 ? 10.510 -16.273 -7.426 1.00 91.56 95 ARG A C 1
ATOM 708 O O . ARG A 1 95 ? 10.823 -15.922 -8.560 1.00 91.56 95 ARG A O 1
ATOM 715 N N . LEU A 1 96 ? 9.802 -15.494 -6.605 1.00 93.44 96 LEU A N 1
ATOM 716 C CA . LEU A 1 96 ? 9.243 -14.198 -7.001 1.00 93.44 96 LEU A CA 1
ATOM 717 C C . LEU A 1 96 ? 10.279 -13.069 -7.033 1.00 93.44 96 LEU A C 1
ATOM 719 O O . LEU A 1 96 ? 10.008 -12.015 -7.607 1.00 93.44 96 LEU A O 1
ATOM 723 N N . LEU A 1 97 ? 11.447 -13.239 -6.413 1.00 93.00 97 LEU A N 1
ATOM 724 C CA . LEU A 1 97 ? 12.469 -12.196 -6.379 1.00 93.00 97 LEU A CA 1
ATOM 725 C C . LEU A 1 97 ? 12.865 -11.769 -7.808 1.00 93.00 97 LEU A C 1
ATOM 727 O O . LEU A 1 97 ? 13.107 -12.617 -8.663 1.00 93.00 97 LEU A O 1
ATOM 731 N N . TYR A 1 98 ? 12.933 -10.455 -8.048 1.00 91.94 98 TYR A N 1
ATOM 732 C CA . TYR A 1 98 ? 13.162 -9.829 -9.364 1.00 91.94 98 TYR A CA 1
ATOM 733 C C . TYR A 1 98 ? 12.026 -9.980 -10.391 1.00 91.94 98 TYR A C 1
ATOM 735 O O . TYR A 1 98 ? 12.231 -9.726 -11.576 1.00 91.94 98 TYR A O 1
ATOM 743 N N . THR A 1 99 ? 10.817 -10.341 -9.957 1.00 95.94 99 THR A N 1
ATOM 744 C CA . THR A 1 99 ? 9.628 -10.372 -10.826 1.00 95.94 99 THR A CA 1
ATOM 745 C C . THR A 1 99 ? 8.722 -9.153 -10.605 1.00 95.94 99 THR A C 1
ATOM 747 O O . THR A 1 99 ? 8.713 -8.590 -9.505 1.00 95.94 99 THR A O 1
ATOM 750 N N . PRO A 1 100 ? 7.880 -8.778 -11.590 1.00 96.44 100 PRO A N 1
ATOM 751 C CA . PRO A 1 100 ? 6.845 -7.760 -11.401 1.00 96.44 100 PRO A CA 1
ATOM 752 C C . PRO A 1 100 ? 5.906 -8.058 -10.226 1.00 96.44 100 PRO A C 1
ATOM 754 O O . PRO A 1 100 ? 5.487 -7.138 -9.533 1.00 96.44 100 PRO A O 1
ATOM 757 N N . ALA A 1 101 ? 5.625 -9.336 -9.949 1.00 96.12 101 ALA A N 1
ATOM 758 C CA . ALA A 1 101 ? 4.787 -9.745 -8.824 1.00 96.12 101 ALA A CA 1
ATOM 759 C C . ALA A 1 101 ? 5.406 -9.375 -7.464 1.00 96.12 101 ALA A C 1
ATOM 761 O O . ALA A 1 101 ? 4.695 -8.916 -6.572 1.00 96.12 101 ALA A O 1
ATOM 762 N N . ALA A 1 102 ? 6.729 -9.504 -7.308 1.00 96.19 102 ALA A N 1
ATOM 763 C CA . ALA A 1 102 ? 7.412 -9.041 -6.099 1.00 96.19 102 ALA A CA 1
ATOM 764 C C . ALA A 1 102 ? 7.375 -7.514 -5.955 1.00 96.19 102 ALA A C 1
ATOM 766 O O . ALA A 1 102 ? 7.238 -7.011 -4.841 1.00 96.19 102 ALA A O 1
ATOM 767 N N . ILE A 1 103 ? 7.457 -6.777 -7.069 1.00 97.12 103 ILE A N 1
ATOM 768 C CA . ILE A 1 103 ? 7.321 -5.315 -7.058 1.00 97.12 103 ILE A CA 1
ATOM 769 C C . ILE A 1 103 ? 5.901 -4.930 -6.613 1.00 97.12 103 ILE A C 1
ATOM 771 O O . ILE A 1 103 ? 5.761 -4.088 -5.725 1.00 97.12 103 ILE A O 1
ATOM 775 N N . VAL A 1 104 ? 4.870 -5.597 -7.154 1.00 98.12 104 VAL A N 1
ATOM 776 C CA . VAL A 1 104 ? 3.469 -5.389 -6.748 1.00 98.12 104 VAL A CA 1
ATOM 777 C C . VAL A 1 104 ? 3.289 -5.658 -5.257 1.00 98.12 104 VAL A C 1
ATOM 779 O O . VAL A 1 104 ? 2.710 -4.844 -4.545 1.00 98.12 104 VAL A O 1
ATOM 782 N N . LEU A 1 105 ? 3.832 -6.769 -4.753 1.00 97.19 105 LEU A N 1
ATOM 783 C CA . LEU A 1 105 ? 3.761 -7.111 -3.333 1.00 97.19 105 LEU A CA 1
ATOM 784 C C . LEU A 1 105 ? 4.418 -6.034 -2.457 1.00 97.19 105 LEU A C 1
ATOM 786 O O . LEU A 1 105 ? 3.847 -5.635 -1.444 1.00 97.19 105 LEU A O 1
ATOM 790 N N . GLY A 1 106 ? 5.593 -5.537 -2.849 1.00 96.69 106 GLY A N 1
ATOM 791 C CA . GLY A 1 106 ? 6.290 -4.490 -2.104 1.00 96.69 106 GLY A CA 1
ATOM 792 C C . GLY A 1 106 ? 5.527 -3.173 -2.063 1.00 96.69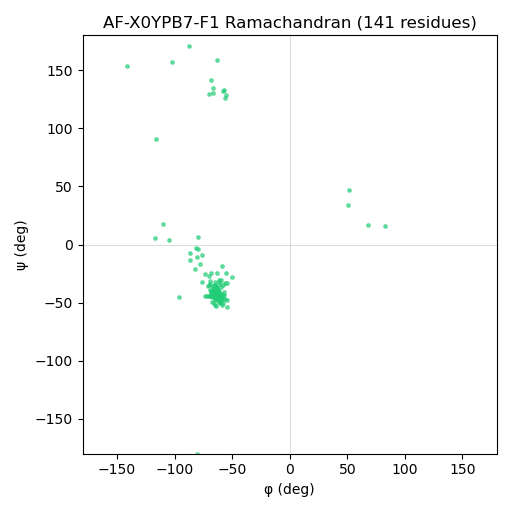 106 GLY A C 1
ATOM 793 O O . GLY A 1 106 ? 5.348 -2.593 -0.992 1.00 96.69 106 GLY A O 1
ATOM 794 N N . GLN A 1 107 ? 5.018 -2.729 -3.211 1.00 97.56 107 GLN A N 1
ATOM 795 C CA . GLN A 1 107 ? 4.183 -1.532 -3.291 1.00 97.56 107 GLN A CA 1
ATOM 796 C C . GLN A 1 107 ? 2.870 -1.700 -2.520 1.00 97.56 107 GLN A C 1
ATOM 798 O O . GLN A 1 107 ? 2.454 -0.772 -1.832 1.00 97.56 107 GLN A O 1
ATOM 803 N N . PHE A 1 108 ? 2.247 -2.877 -2.572 1.00 98.25 108 PHE A N 1
ATOM 804 C CA . PHE A 1 108 ? 1.048 -3.193 -1.800 1.00 98.25 108 PHE A CA 1
ATOM 805 C C . PHE A 1 108 ? 1.297 -3.101 -0.289 1.00 98.25 108 PHE A C 1
ATOM 807 O O . PHE A 1 108 ? 0.537 -2.431 0.405 1.00 98.25 108 PHE A O 1
ATOM 814 N N . VAL A 1 109 ? 2.376 -3.708 0.223 1.00 97.44 109 VAL A N 1
ATOM 815 C CA . VAL A 1 109 ? 2.731 -3.664 1.656 1.00 97.44 109 VAL A CA 1
ATOM 816 C C . VAL A 1 109 ? 2.960 -2.230 2.138 1.00 97.44 109 VAL A C 1
ATOM 818 O O . VAL A 1 109 ? 2.568 -1.892 3.252 1.00 97.44 109 VAL A O 1
ATOM 821 N N . LEU A 1 110 ? 3.550 -1.376 1.297 1.00 96.50 110 LEU A N 1
ATOM 822 C CA . LEU A 1 110 ? 3.738 0.047 1.590 1.00 96.50 110 LEU A CA 1
ATOM 823 C C . LEU A 1 110 ? 2.421 0.837 1.539 1.00 96.50 110 LEU A C 1
ATOM 825 O O . LEU A 1 110 ? 2.151 1.659 2.414 1.00 96.50 110 LEU A O 1
ATOM 829 N N . ALA A 1 111 ? 1.597 0.602 0.517 1.00 97.69 111 ALA A N 1
ATOM 830 C CA . ALA A 1 111 ? 0.380 1.368 0.270 1.00 97.69 111 ALA A CA 1
ATOM 831 C C . ALA A 1 111 ? -0.774 0.986 1.208 1.00 97.69 111 ALA A C 1
ATOM 833 O O . ALA A 1 111 ? -1.577 1.845 1.569 1.00 97.69 111 ALA A O 1
ATOM 834 N N . LEU A 1 112 ? -0.865 -0.278 1.628 1.00 98.31 112 LEU A N 1
ATOM 835 C CA . LEU A 1 112 ? -1.950 -0.786 2.468 1.00 98.31 112 LEU A CA 1
ATOM 836 C C . LEU A 1 112 ? -2.148 0.009 3.773 1.00 98.31 112 LEU A C 1
ATOM 838 O O . LEU A 1 112 ? -3.274 0.463 4.005 1.00 98.31 112 LEU A O 1
ATOM 842 N N . PRO A 1 113 ? -1.126 0.223 4.632 1.00 97.38 113 PRO A N 1
ATOM 843 C CA . PRO A 1 113 ? -1.318 0.989 5.860 1.00 97.38 113 PRO A CA 1
ATOM 844 C C . PRO A 1 113 ? -1.679 2.451 5.570 1.00 97.38 113 PRO A C 1
ATOM 846 O O . PRO A 1 113 ? -2.503 3.023 6.282 1.00 97.38 113 PRO A O 1
ATOM 849 N N . LEU A 1 114 ? -1.135 3.040 4.499 1.00 97.81 114 LEU A N 1
ATOM 850 C CA . LEU A 1 114 ? -1.437 4.417 4.101 1.00 97.81 114 LEU A CA 1
ATOM 851 C C . LEU A 1 114 ? -2.911 4.575 3.720 1.00 97.81 114 LEU A C 1
ATOM 853 O O . LEU A 1 114 ? -3.614 5.408 4.287 1.00 97.81 114 LEU A O 1
ATOM 857 N N . VAL A 1 115 ? -3.402 3.737 2.805 1.00 98.44 115 VAL A N 1
ATOM 858 C CA . VAL A 1 115 ? -4.810 3.736 2.387 1.00 98.44 115 VAL A CA 1
ATOM 859 C C . VAL A 1 115 ? -5.728 3.471 3.579 1.00 98.44 115 VAL A C 1
ATOM 861 O O . VAL A 1 115 ? -6.732 4.161 3.747 1.00 98.44 115 VAL A O 1
ATOM 864 N N . THR A 1 116 ? -5.384 2.495 4.422 1.00 98.44 116 THR A N 1
ATOM 865 C CA . THR A 1 116 ? -6.188 2.140 5.600 1.00 98.44 116 THR A CA 1
ATOM 866 C C . THR A 1 116 ? -6.297 3.314 6.570 1.00 98.44 116 THR A C 1
ATOM 868 O O . THR A 1 116 ? -7.384 3.589 7.072 1.00 98.44 116 THR A O 1
ATOM 871 N N . ALA A 1 117 ? -5.201 4.039 6.813 1.00 97.56 117 ALA A N 1
ATOM 872 C CA . ALA A 1 117 ? -5.192 5.205 7.693 1.00 97.56 117 ALA A CA 1
ATOM 873 C C . ALA A 1 117 ? -6.009 6.372 7.121 1.00 97.56 117 ALA A C 1
ATOM 875 O O . ALA A 1 117 ? -6.767 7.004 7.855 1.00 97.56 117 ALA A O 1
ATOM 876 N N . LEU A 1 118 ? -5.917 6.617 5.810 1.00 97.75 118 LEU A N 1
ATOM 877 C CA . LEU A 1 118 ? -6.726 7.632 5.131 1.00 97.75 118 LEU A CA 1
ATOM 878 C C . LEU A 1 118 ? -8.223 7.302 5.203 1.00 97.75 118 LEU A C 1
ATOM 880 O O . LEU A 1 118 ? -9.030 8.166 5.539 1.00 97.75 118 LEU A O 1
ATOM 884 N N . ALA A 1 119 ? -8.599 6.047 4.945 1.00 97.75 119 ALA A N 1
ATOM 885 C CA . ALA A 1 119 ? -9.985 5.595 5.037 1.00 97.75 119 ALA A CA 1
ATOM 886 C C . ALA A 1 119 ? -10.519 5.634 6.478 1.00 97.75 119 ALA A C 1
ATOM 888 O O . ALA A 1 119 ? -11.666 6.018 6.696 1.00 97.75 119 ALA A O 1
ATOM 889 N N . LEU A 1 120 ? -9.685 5.283 7.461 1.00 96.31 120 LEU A N 1
ATOM 890 C CA . LEU A 1 120 ? -9.992 5.420 8.884 1.00 96.31 120 LEU A CA 1
ATOM 891 C C . LEU A 1 120 ? -10.294 6.879 9.247 1.00 96.31 120 LEU A C 1
ATOM 893 O O . LEU A 1 120 ? -11.350 7.155 9.813 1.00 96.31 120 LEU A O 1
ATOM 897 N N . ALA A 1 121 ? -9.402 7.806 8.888 1.00 95.44 121 ALA A N 1
ATOM 898 C CA . ALA A 1 121 ? -9.578 9.230 9.167 1.00 95.44 121 ALA A CA 1
ATOM 899 C C . ALA A 1 121 ? -10.837 9.792 8.489 1.00 95.44 121 ALA A C 1
ATOM 901 O O . ALA A 1 121 ? -11.602 10.527 9.111 1.00 95.44 121 ALA A O 1
ATOM 902 N N . ALA A 1 122 ? -11.094 9.396 7.239 1.00 95.12 122 ALA A N 1
ATOM 903 C CA . ALA A 1 122 ? -12.308 9.774 6.525 1.00 95.12 122 ALA A CA 1
ATOM 904 C C . ALA A 1 122 ? -13.575 9.243 7.217 1.00 95.12 122 ALA A C 1
ATOM 906 O O . ALA A 1 122 ? -14.537 9.988 7.378 1.00 95.12 122 ALA A O 1
ATOM 907 N N . ALA A 1 123 ? -13.571 7.984 7.666 1.00 93.25 123 ALA A N 1
ATOM 908 C CA . ALA A 1 123 ? -14.707 7.375 8.355 1.00 93.25 123 ALA A CA 1
ATOM 909 C C . ALA A 1 123 ? -14.981 8.015 9.727 1.00 93.25 123 ALA A C 1
ATOM 911 O O . ALA A 1 123 ? -16.140 8.182 10.104 1.00 93.25 123 ALA A O 1
ATOM 912 N N . GLU A 1 124 ? -13.936 8.384 10.470 1.00 91.81 124 GLU A N 1
ATOM 913 C CA . GLU A 1 124 ? -14.066 9.079 11.758 1.00 91.81 124 GLU A CA 1
ATOM 914 C C . GLU A 1 124 ? -14.490 10.545 11.606 1.00 91.81 124 GLU A C 1
ATOM 916 O O . GLU A 1 124 ? -15.122 11.088 12.510 1.00 91.81 124 GLU A O 1
ATOM 921 N N . GLY A 1 125 ? -14.194 11.170 10.463 1.00 90.62 125 GLY A N 1
ATOM 922 C CA . GLY A 1 125 ? -14.595 12.542 10.147 1.00 90.62 125 GLY A CA 1
ATOM 923 C C . GLY A 1 125 ? -16.067 12.715 9.751 1.00 90.62 125 GLY A C 1
ATOM 924 O O . GLY A 1 125 ? -16.524 13.850 9.626 1.00 90.62 125 GLY A O 1
ATOM 925 N N . VAL A 1 126 ? -16.822 11.629 9.546 1.00 89.50 126 VAL A N 1
ATOM 926 C CA . VAL A 1 126 ? -18.249 11.702 9.186 1.00 89.50 126 VAL A CA 1
ATOM 927 C C . VAL A 1 126 ? -19.075 12.208 10.372 1.00 89.50 126 VAL A C 1
ATOM 929 O O . VAL A 1 126 ? -19.006 11.649 11.467 1.00 89.50 126 VAL A O 1
ATOM 932 N N . ASP A 1 127 ? -19.917 13.226 10.144 1.00 87.56 127 ASP A N 1
ATOM 933 C CA . ASP A 1 127 ? -20.822 13.754 11.172 1.00 87.56 127 ASP A CA 1
ATOM 934 C C . ASP A 1 127 ? -21.723 12.623 11.721 1.00 87.56 127 ASP A C 1
ATOM 936 O O . ASP A 1 127 ? -22.428 11.959 10.947 1.00 87.56 127 ASP A O 1
ATOM 940 N N . PRO A 1 128 ? -21.759 12.403 13.052 1.00 82.00 128 PRO A N 1
ATOM 941 C CA . PRO A 1 128 ? -22.631 11.415 13.684 1.00 82.00 128 PRO A CA 1
ATOM 942 C C . PRO A 1 128 ? -24.105 11.492 13.254 1.00 82.00 128 PRO A C 1
ATOM 944 O O . PRO A 1 128 ? -24.799 10.470 13.264 1.00 82.00 128 PRO A O 1
ATOM 947 N N . ARG A 1 129 ? -24.592 12.676 12.861 1.00 86.31 129 ARG A N 1
ATOM 948 C CA . ARG A 1 129 ? -25.957 12.906 12.366 1.00 86.31 129 ARG A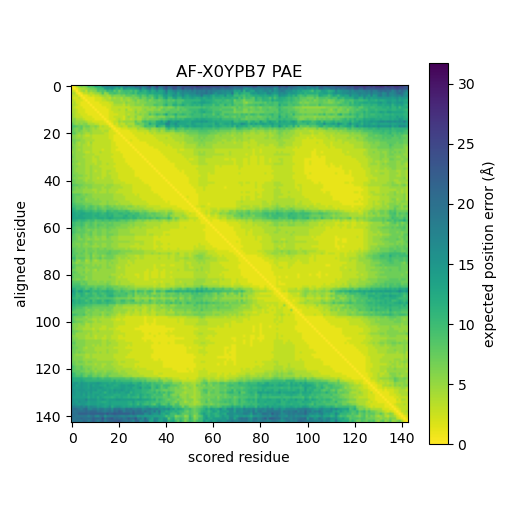 CA 1
ATOM 949 C C . ARG A 1 129 ? -26.234 12.192 11.052 1.00 86.31 129 ARG A C 1
ATOM 951 O O . ARG A 1 129 ? -27.336 11.684 10.887 1.00 86.31 129 ARG A O 1
ATOM 958 N N . VAL A 1 130 ? -25.251 12.078 10.158 1.00 86.62 130 VAL A N 1
ATOM 959 C CA . VAL A 1 130 ? -25.408 11.373 8.871 1.00 86.62 130 VAL A CA 1
ATOM 960 C C . VAL A 1 130 ? -25.841 9.932 9.111 1.00 86.62 130 VAL A C 1
ATOM 962 O O . VAL A 1 130 ? -26.780 9.443 8.486 1.00 86.62 130 VAL A O 1
ATOM 965 N N . ARG A 1 131 ? -25.220 9.270 10.092 1.00 83.06 131 ARG A N 1
ATOM 966 C CA . ARG A 1 131 ? -25.570 7.899 10.470 1.00 83.06 131 ARG A CA 1
ATOM 967 C C . ARG A 1 131 ? -26.979 7.798 11.052 1.00 83.06 131 ARG A C 1
ATOM 969 O O . ARG A 1 131 ? -27.681 6.838 10.757 1.00 83.06 131 ARG A O 1
ATOM 976 N N . LEU A 1 132 ? -27.390 8.759 11.879 1.00 84.56 132 LEU A N 1
ATOM 977 C CA . LEU A 1 132 ? -28.740 8.779 12.449 1.00 84.56 132 LEU A CA 1
ATOM 978 C C . LEU A 1 132 ? -29.798 8.964 11.357 1.00 84.56 132 LEU A C 1
ATOM 980 O O . LEU A 1 132 ? -30.760 8.206 11.327 1.00 84.56 132 LEU A O 1
ATOM 984 N N . THR A 1 133 ? -29.583 9.891 10.422 1.00 89.38 133 THR A N 1
ATOM 985 C CA . THR A 1 133 ? -30.485 10.117 9.284 1.00 89.38 133 THR A CA 1
ATOM 986 C C . THR A 1 133 ? -30.551 8.907 8.351 1.00 89.38 133 THR A C 1
ATOM 988 O O . THR A 1 133 ? -31.625 8.535 7.893 1.00 89.38 133 THR A O 1
ATOM 991 N N . ALA A 1 134 ? -29.426 8.239 8.085 1.00 87.75 134 ALA A N 1
ATOM 992 C CA . ALA A 1 134 ? -29.431 7.017 7.281 1.00 87.75 134 ALA A CA 1
ATOM 993 C C . ALA A 1 134 ? -30.280 5.914 7.940 1.00 87.75 134 ALA A C 1
ATOM 995 O O . ALA A 1 134 ? -31.099 5.277 7.277 1.00 87.75 134 ALA A O 1
ATOM 996 N N . LEU A 1 135 ? -30.149 5.737 9.261 1.00 86.62 135 LEU A N 1
ATOM 997 C CA . LEU A 1 135 ? -30.955 4.777 10.019 1.00 86.62 135 LEU A CA 1
ATOM 998 C C . LEU A 1 135 ? -32.453 5.118 9.987 1.00 86.62 135 LEU A C 1
ATOM 1000 O O . LEU A 1 135 ? -33.268 4.206 9.857 1.00 86.62 135 LEU A O 1
ATOM 1004 N N . THR A 1 136 ? -32.836 6.400 10.065 1.00 90.38 136 THR A N 1
ATOM 1005 C CA . THR A 1 136 ? -34.254 6.799 9.971 1.00 90.38 136 THR A CA 1
ATOM 1006 C C . THR A 1 136 ? -34.832 6.612 8.569 1.00 90.38 136 THR A C 1
ATOM 1008 O O . THR A 1 136 ? -36.022 6.342 8.442 1.00 90.38 136 THR A O 1
ATOM 1011 N N . LEU A 1 137 ? -34.002 6.678 7.523 1.00 91.69 137 LEU A N 1
ATOM 1012 C CA . LEU A 1 137 ? -34.375 6.360 6.138 1.00 91.69 137 LEU A CA 1
ATOM 1013 C C . LEU A 1 137 ? -34.396 4.846 5.838 1.00 91.69 137 LEU A C 1
ATOM 1015 O O . LEU A 1 137 ? -34.579 4.444 4.690 1.00 91.69 137 LEU A O 1
ATOM 1019 N N . GLY A 1 138 ? -34.222 3.991 6.852 1.00 88.56 138 GLY A N 1
ATOM 1020 C CA . GLY A 1 138 ? -34.283 2.534 6.712 1.00 88.56 138 GLY A CA 1
ATOM 1021 C C . GLY A 1 138 ? -32.985 1.886 6.224 1.00 88.56 138 GLY A C 1
ATOM 1022 O O . GLY A 1 138 ? -33.000 0.726 5.800 1.00 88.56 138 GLY A O 1
ATOM 1023 N N . ALA A 1 139 ? -31.853 2.597 6.272 1.00 87.12 139 ALA A N 1
ATOM 1024 C CA . ALA A 1 139 ? -30.558 2.002 5.965 1.00 87.12 139 ALA A CA 1
ATOM 1025 C C . ALA A 1 139 ? -30.178 0.954 7.028 1.00 87.12 139 ALA A C 1
ATOM 1027 O O . ALA A 1 139 ? -30.252 1.188 8.236 1.00 87.12 139 ALA A O 1
ATOM 1028 N N . GLY A 1 140 ? -29.777 -0.233 6.568 1.00 79.56 140 GLY A N 1
ATOM 1029 C CA . GLY A 1 140 ? -29.200 -1.274 7.418 1.00 79.56 140 GLY A CA 1
ATOM 1030 C C . GLY A 1 140 ? -27.719 -1.009 7.705 1.00 79.56 140 GLY A C 1
ATOM 1031 O O . GLY A 1 140 ? -27.132 -0.071 7.195 1.00 79.56 140 GLY A O 1
ATOM 1032 N N . ARG A 1 141 ? -27.059 -1.883 8.472 1.00 74.00 141 ARG A N 1
ATOM 1033 C CA . ARG A 1 141 ? -25.632 -1.725 8.841 1.00 74.00 141 ARG A CA 1
ATOM 1034 C C . ARG A 1 141 ? -24.641 -1.660 7.664 1.00 74.00 141 ARG A C 1
ATOM 1036 O O . ARG A 1 141 ? -23.512 -1.235 7.880 1.00 74.00 141 ARG A O 1
ATOM 1043 N N . TRP A 1 142 ? -25.050 -2.117 6.482 1.00 76.62 142 TRP A N 1
ATOM 1044 C CA . TRP A 1 142 ? -24.232 -2.216 5.267 1.00 76.62 142 TRP A CA 1
ATOM 1045 C C . TRP A 1 142 ? -24.740 -1.327 4.118 1.00 76.62 142 TRP A C 1
ATOM 1047 O O . TRP A 1 142 ? -24.251 -1.457 3.000 1.00 76.62 142 TRP A O 1
ATOM 1057 N N . ARG A 1 143 ? -25.755 -0.493 4.369 1.00 66.56 143 ARG A N 1
ATOM 1058 C CA . ARG A 1 143 ? -26.346 0.447 3.403 1.00 66.56 143 ARG A CA 1
ATOM 1059 C C . ARG A 1 143 ? -26.113 1.865 3.903 1.00 66.56 143 ARG A C 1
ATOM 1061 O O . ARG A 1 143 ? -25.986 2.748 3.037 1.00 66.56 143 ARG A O 1
#

pLDDT: mean 92.93, std 5.96, range [63.69, 98.69]